Protein AF-A0A5N5MLL8-F1 (afdb_monomer)

Secondary structure (DSSP, 8-state):
------HHHHHHHHHHHHHHHT---HHHHHHHHHHT-S-TTTTEEEHHHHHHHHHHTT-S-HHHHHHHHHHHH-SSSSSEEE--

Sequence (84 aa):
MFRQRSLVHDLVWSRFLKEIVLAPNSKQVREIFMRHVKDPDNNVLGWNELKAAFSELGAGYPDFRADRALVFADVNGDGLIAAG

Foldseek 3Di:
DDDDDDPVVVVVVVVVVVVVVPPPDPVRLLVLLQVLPPDPVQQKDALVSQLVSCVVVVNPCSNVRSVVCCVVQVPVNPRIHRSD

InterPro domains:
  IPR011992 EF-hand domain pair [SSF47473] (26-81)

Solvent-accessible surface area (backbone atoms only — not comparable to full-atom values): 4925 Å² total; per-residue (Å²): 138,84,80,83,75,58,66,67,56,55,51,53,50,49,53,53,46,51,59,59,74,55,60,67,50,73,66,57,49,48,51,52,43,56,72,41,40,85,44,84,90,73,41,42,41,35,56,68,29,38,24,51,31,32,46,73,72,64,46,96,54,22,64,63,50,21,52,50,48,40,74,74,59,24,86,85,71,80,62,45,28,76,72,123

Nearest PDB structures (foldseek):
  1niw-assembly3_E  TM=6.452E-01  e=4.310E-02  Rattus norvegicus
  2f2p-as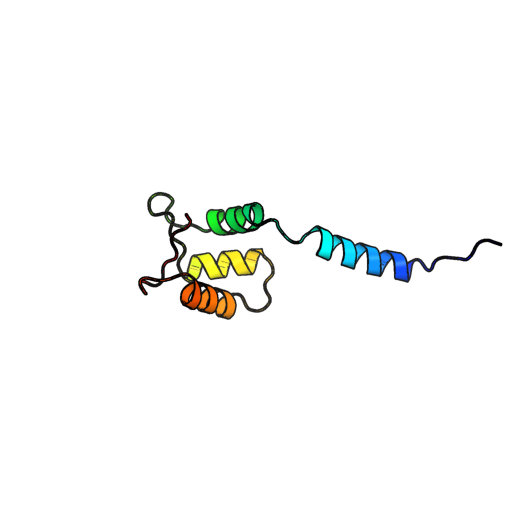sembly1_A  TM=6.154E-01  e=4.310E-02  Bos taurus
  1dmo-assembly1_A  TM=5.771E-01  e=3.583E-02  Xenopus laevis
  4zcu-assembly1_A  TM=7.088E-01  e=1.475E-01  Homo sapiens
  7som-assembly1_i  TM=6.634E-01  e=2.902E-01  Chlamydomonas reinhardtii

Radius of gyration: 18.5 Å; Cα contacts (8 Å, |Δi|>4): 65; chains: 1; bounding box: 50×23×48 Å

Structure (mmCIF, N/CA/C/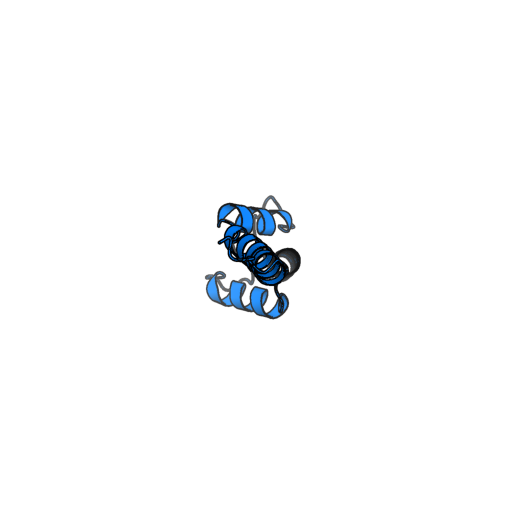O backbone):
data_AF-A0A5N5MLL8-F1
#
_entry.id   AF-A0A5N5MLL8-F1
#
loop_
_atom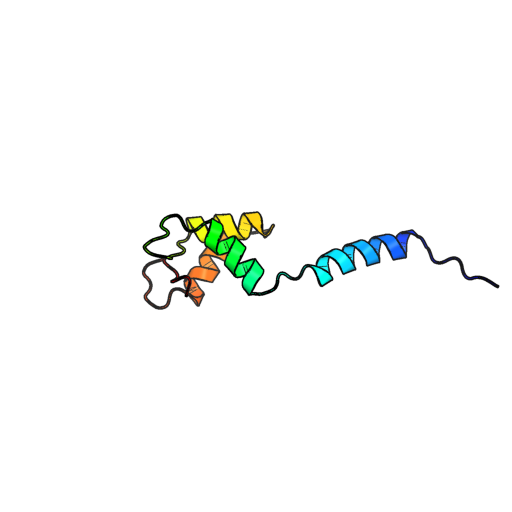_site.group_PDB
_atom_site.id
_atom_site.type_symbol
_atom_site.label_atom_id
_atom_site.label_alt_id
_atom_site.label_comp_id
_atom_site.label_asym_id
_atom_site.label_entity_id
_atom_site.label_seq_id
_atom_site.pdbx_PDB_ins_code
_atom_site.Cartn_x
_atom_site.Cartn_y
_atom_site.Cartn_z
_atom_site.occupancy
_atom_site.B_iso_or_equiv
_atom_site.auth_seq_id
_atom_site.auth_comp_id
_atom_site.auth_asym_id
_atom_site.auth_atom_id
_atom_site.pdbx_PDB_model_num
ATOM 1 N N . MET A 1 1 ? 40.767 15.383 -33.754 1.00 37.28 1 MET A N 1
ATOM 2 C CA . MET A 1 1 ? 40.100 14.089 -34.020 1.00 37.28 1 MET A CA 1
ATOM 3 C C . MET A 1 1 ? 38.965 13.936 -33.008 1.00 37.28 1 MET A C 1
ATOM 5 O O . MET A 1 1 ? 39.205 13.487 -31.896 1.00 37.28 1 MET A O 1
ATOM 9 N N . PHE A 1 2 ? 37.766 14.434 -33.327 1.00 38.75 2 PHE A N 1
ATOM 10 C CA . PHE A 1 2 ? 36.620 14.416 -32.407 1.00 38.75 2 PHE A CA 1
ATOM 11 C C . PHE A 1 2 ? 35.765 13.178 -32.676 1.00 38.75 2 PHE A C 1
ATOM 13 O O . PHE A 1 2 ? 35.260 12.982 -33.778 1.00 38.75 2 PHE A O 1
ATOM 20 N N . ARG A 1 3 ? 35.668 12.313 -31.666 1.00 48.16 3 ARG A N 1
ATOM 21 C CA . ARG A 1 3 ? 34.917 11.058 -31.695 1.00 48.16 3 ARG A CA 1
ATOM 22 C C . ARG A 1 3 ? 33.425 11.407 -31.593 1.00 48.16 3 ARG A C 1
ATOM 24 O O . ARG A 1 3 ? 32.999 11.910 -30.558 1.00 48.16 3 ARG A O 1
ATOM 31 N N . GLN A 1 4 ? 32.652 11.190 -32.661 1.00 47.56 4 GLN A N 1
ATOM 32 C CA . GLN A 1 4 ? 31.187 11.307 -32.640 1.00 47.56 4 GLN A CA 1
ATOM 33 C C . GLN A 1 4 ? 30.628 10.402 -31.530 1.00 47.56 4 GLN A C 1
ATOM 35 O O . GLN A 1 4 ? 30.692 9.176 -31.628 1.00 47.56 4 GLN A O 1
ATOM 40 N N . ARG A 1 5 ? 30.105 11.000 -30.454 1.00 54.75 5 ARG A N 1
ATOM 41 C CA . ARG A 1 5 ? 29.296 10.293 -29.455 1.00 54.75 5 ARG A CA 1
ATOM 42 C C . ARG A 1 5 ? 27.913 10.079 -30.071 1.00 54.75 5 ARG A C 1
ATOM 44 O O . ARG A 1 5 ? 27.291 11.026 -30.543 1.00 54.75 5 ARG A O 1
ATOM 51 N N . SER A 1 6 ? 27.483 8.824 -30.149 1.00 58.12 6 SER A N 1
ATOM 52 C CA . SER A 1 6 ? 26.180 8.452 -30.703 1.00 58.12 6 SER A CA 1
ATOM 53 C C . SER A 1 6 ? 25.055 9.044 -29.850 1.00 58.12 6 SER A C 1
ATOM 55 O O . SER A 1 6 ? 24.927 8.705 -28.675 1.00 58.12 6 SER A O 1
ATOM 57 N N . LEU A 1 7 ? 24.213 9.883 -30.459 1.00 57.38 7 LEU A N 1
ATOM 58 C CA . LEU A 1 7 ? 23.049 10.514 -29.818 1.00 57.38 7 LEU A CA 1
ATOM 59 C C . LEU A 1 7 ? 22.059 9.487 -29.240 1.00 57.38 7 LEU A C 1
ATOM 61 O O . LEU A 1 7 ? 21.359 9.773 -28.273 1.00 57.38 7 LEU A O 1
ATOM 65 N N . VAL A 1 8 ? 22.024 8.273 -29.800 1.00 59.56 8 VAL A N 1
ATOM 66 C CA . VAL A 1 8 ? 21.162 7.175 -29.332 1.00 59.56 8 VAL A CA 1
ATOM 67 C C . VAL A 1 8 ? 21.610 6.671 -27.960 1.00 59.56 8 VAL A C 1
ATOM 69 O O . VAL A 1 8 ? 20.777 6.396 -27.101 1.00 59.56 8 VAL A O 1
ATOM 72 N N . HIS A 1 9 ? 22.922 6.604 -27.727 1.00 56.38 9 HIS A N 1
ATOM 73 C CA . HIS A 1 9 ? 23.480 6.235 -26.431 1.00 56.38 9 HIS A CA 1
ATOM 74 C C . HIS A 1 9 ? 23.115 7.307 -25.396 1.00 56.38 9 HIS A C 1
ATOM 76 O O . HIS A 1 9 ? 22.542 6.990 -24.360 1.00 56.38 9 HIS A O 1
ATOM 82 N N . ASP A 1 10 ? 23.329 8.584 -25.711 1.00 64.88 10 ASP A N 1
ATOM 83 C CA . ASP A 1 10 ? 23.048 9.677 -24.775 1.00 64.88 10 ASP A CA 1
ATOM 84 C C . ASP A 1 10 ? 21.547 9.807 -24.437 1.00 64.88 10 ASP A C 1
ATOM 86 O O . ASP A 1 10 ? 21.206 10.106 -23.295 1.00 64.88 10 ASP A O 1
ATOM 90 N N . LEU A 1 11 ? 20.637 9.498 -25.369 1.00 62.91 11 LEU A N 1
ATOM 91 C CA . LEU A 1 11 ? 19.186 9.467 -25.118 1.00 62.91 11 LEU A CA 1
ATOM 92 C C . LEU A 1 11 ? 18.752 8.296 -24.226 1.00 62.91 11 LEU A C 1
ATOM 94 O O . LEU A 1 11 ? 17.970 8.492 -23.292 1.00 62.91 11 LEU A O 1
ATOM 98 N N . VAL A 1 12 ? 19.262 7.090 -24.490 1.00 69.81 12 VAL A N 1
ATOM 99 C CA . VAL A 1 12 ? 18.965 5.898 -23.678 1.00 69.81 12 VAL A CA 1
ATOM 100 C C . VAL A 1 12 ? 19.514 6.078 -22.263 1.00 69.81 12 VAL A C 1
ATOM 102 O O . VAL A 1 12 ? 18.788 5.865 -21.291 1.00 69.81 12 VAL A O 1
ATOM 105 N N . TRP A 1 13 ? 20.748 6.571 -22.135 1.00 57.91 13 TRP A N 1
ATOM 106 C CA . TRP A 1 13 ? 21.350 6.873 -20.839 1.00 57.91 13 TRP A CA 1
ATOM 107 C C . TRP A 1 13 ? 20.666 8.042 -20.132 1.00 57.91 13 TRP A C 1
ATOM 109 O O . TRP A 1 13 ? 20.500 7.981 -18.923 1.00 57.91 13 TRP A O 1
ATOM 119 N N . SER A 1 14 ? 20.195 9.073 -20.838 1.00 65.12 14 SER A N 1
ATOM 120 C CA . SER A 1 14 ? 19.458 10.182 -20.215 1.00 65.12 14 SER A CA 1
ATOM 121 C C . SER A 1 14 ? 18.100 9.744 -19.652 1.00 65.12 14 SER A C 1
ATOM 123 O O . SER A 1 14 ? 17.712 10.188 -18.571 1.00 65.12 14 SER A O 1
ATOM 125 N N . ARG A 1 15 ? 17.389 8.835 -20.333 1.00 61.38 15 ARG A N 1
ATOM 126 C CA . ARG A 1 15 ? 16.130 8.259 -19.836 1.00 61.38 15 ARG A CA 1
ATOM 127 C C . ARG A 1 15 ? 16.360 7.334 -18.640 1.00 61.38 15 ARG A C 1
ATOM 129 O O . ARG A 1 15 ? 15.684 7.484 -17.629 1.00 61.38 15 ARG A O 1
ATOM 136 N N . PHE A 1 16 ? 17.365 6.466 -18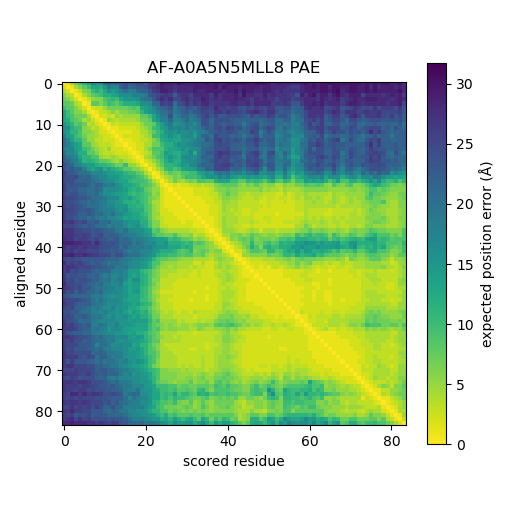.725 1.00 51.50 16 PHE A N 1
ATOM 137 C CA . PHE A 1 16 ? 17.766 5.582 -17.630 1.00 51.50 16 PHE A CA 1
ATOM 138 C C . PHE A 1 16 ? 18.246 6.368 -16.396 1.00 51.50 16 PHE A C 1
ATOM 140 O O . PHE A 1 16 ? 17.877 6.055 -15.270 1.00 51.50 16 PHE A O 1
ATOM 147 N N . LEU A 1 17 ? 19.004 7.452 -16.594 1.00 53.00 17 LEU A N 1
ATOM 148 C CA . LEU A 1 17 ? 19.443 8.334 -15.509 1.00 53.00 17 LEU A CA 1
ATOM 149 C C . LEU A 1 17 ? 18.296 9.163 -14.925 1.00 53.00 17 LEU A C 1
ATOM 151 O O . LEU A 1 17 ? 18.293 9.379 -13.719 1.00 53.00 17 LEU A O 1
ATOM 155 N N . LYS A 1 18 ? 17.305 9.587 -15.722 1.00 57.34 18 LYS A N 1
ATOM 156 C CA . LYS A 1 18 ? 16.065 10.166 -15.177 1.00 57.34 18 LYS A CA 1
ATOM 157 C C . LYS A 1 18 ? 15.355 9.164 -14.271 1.00 57.34 18 LYS A C 1
ATOM 159 O O . LYS A 1 18 ? 15.005 9.530 -13.164 1.00 57.34 18 LYS A O 1
ATOM 164 N N . GLU A 1 19 ? 15.204 7.912 -14.692 1.00 54.12 19 GLU A N 1
ATOM 165 C CA . GLU A 1 19 ? 14.566 6.857 -13.889 1.00 54.12 19 GLU A CA 1
ATOM 166 C C . GLU A 1 19 ? 15.360 6.516 -12.605 1.00 54.12 19 GLU A C 1
ATOM 168 O O . GLU A 1 19 ? 14.752 6.281 -11.565 1.00 54.12 19 GLU A O 1
ATOM 173 N N . ILE A 1 20 ? 16.701 6.574 -12.629 1.00 52.09 20 ILE A N 1
ATOM 174 C CA . ILE A 1 20 ? 17.565 6.335 -11.450 1.00 52.09 20 ILE A CA 1
ATOM 175 C C . ILE A 1 20 ? 17.601 7.529 -10.484 1.00 52.09 20 ILE A C 1
ATOM 177 O O . ILE A 1 20 ? 17.549 7.341 -9.270 1.00 52.09 20 ILE A O 1
ATOM 181 N N . VAL A 1 21 ? 17.686 8.761 -10.997 1.00 52.59 21 VAL A N 1
ATOM 182 C CA . VAL A 1 21 ? 17.652 9.992 -10.180 1.00 52.59 21 VAL A CA 1
ATOM 183 C C . VAL A 1 21 ? 16.259 10.214 -9.571 1.00 52.59 21 VAL A C 1
ATOM 185 O O . VAL A 1 21 ? 16.128 10.914 -8.571 1.00 52.59 21 VAL A O 1
ATOM 188 N N . LEU A 1 22 ? 15.228 9.572 -10.129 1.00 54.53 22 LEU A N 1
ATOM 189 C CA . LEU A 1 22 ? 13.852 9.570 -9.639 1.00 54.53 22 LEU A CA 1
ATOM 190 C C . LEU A 1 22 ? 13.529 8.404 -8.699 1.00 54.53 22 LEU A C 1
ATOM 192 O O . LEU A 1 22 ? 12.348 8.146 -8.499 1.00 54.53 22 LEU A O 1
ATOM 196 N N . ALA A 1 23 ? 14.504 7.701 -8.107 1.00 57.28 23 ALA A N 1
ATOM 197 C CA . ALA A 1 23 ? 14.190 6.837 -6.969 1.00 57.28 23 ALA A CA 1
ATOM 198 C C . ALA A 1 23 ? 13.561 7.724 -5.875 1.00 57.28 23 ALA A C 1
ATOM 200 O O . ALA A 1 23 ? 14.268 8.553 -5.291 1.00 57.28 23 ALA A O 1
ATOM 201 N N . PRO A 1 24 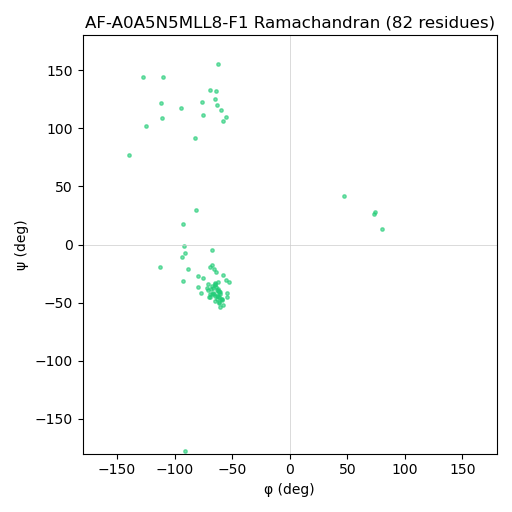? 12.237 7.639 -5.641 1.00 60.19 24 PRO A N 1
ATOM 202 C CA . PRO A 1 24 ? 11.562 8.588 -4.775 1.00 60.19 24 PRO A CA 1
ATOM 203 C C . PRO A 1 24 ? 12.130 8.430 -3.369 1.00 60.19 24 PRO A C 1
ATOM 205 O O . PRO A 1 24 ? 12.282 7.314 -2.863 1.00 60.19 24 PRO A O 1
ATOM 208 N N . ASN A 1 25 ? 12.488 9.548 -2.740 1.00 76.38 25 ASN A N 1
ATOM 209 C CA . ASN A 1 25 ? 12.972 9.487 -1.368 1.00 76.38 25 ASN A CA 1
ATOM 210 C C . ASN A 1 25 ? 11.844 8.946 -0.465 1.00 76.38 25 ASN A C 1
ATOM 212 O O . ASN A 1 25 ? 10.660 9.084 -0.785 1.00 76.38 25 ASN A O 1
ATOM 216 N N . SER A 1 26 ? 12.183 8.348 0.678 1.00 76.56 26 SER A N 1
ATOM 217 C CA . SER A 1 26 ? 11.182 7.741 1.570 1.00 76.56 26 SER A CA 1
ATOM 218 C C . SER A 1 26 ? 10.071 8.710 1.996 1.00 76.56 26 SER A C 1
ATOM 220 O O . SER A 1 26 ? 8.932 8.285 2.164 1.00 76.56 26 SER A O 1
ATOM 222 N N . LYS A 1 27 ? 10.355 10.017 2.102 1.00 79.19 27 LYS A N 1
ATOM 223 C CA . LYS A 1 27 ? 9.346 11.050 2.382 1.00 79.19 27 LYS A CA 1
ATOM 224 C C . LYS A 1 27 ? 8.411 11.297 1.199 1.00 79.19 27 LYS A C 1
ATOM 226 O O . LYS A 1 27 ? 7.227 11.474 1.431 1.00 79.19 27 LYS A O 1
ATOM 231 N N . GLN A 1 28 ? 8.908 11.290 -0.037 1.00 81.88 28 GLN A N 1
ATOM 232 C CA . GLN A 1 28 ? 8.083 11.431 -1.245 1.00 81.88 28 GLN A CA 1
ATOM 233 C C . GLN A 1 28 ? 7.176 10.223 -1.439 1.00 81.88 28 GLN A C 1
ATOM 235 O O . GLN A 1 28 ? 5.995 10.387 -1.727 1.00 81.88 28 GLN A O 1
ATOM 240 N N . VAL A 1 29 ? 7.710 9.015 -1.229 1.00 82.56 29 VAL A N 1
ATOM 241 C CA . VAL A 1 29 ? 6.892 7.798 -1.205 1.00 82.56 29 VAL A CA 1
ATOM 242 C C . VAL A 1 29 ? 5.825 7.939 -0.126 1.00 82.56 29 VAL A C 1
ATOM 244 O O . VAL A 1 29 ? 4.646 7.838 -0.432 1.00 82.56 29 VAL A O 1
ATOM 247 N N . ARG A 1 30 ? 6.210 8.276 1.110 1.00 82.50 30 ARG A N 1
ATOM 248 C CA . ARG A 1 30 ? 5.255 8.489 2.205 1.00 82.50 30 ARG A CA 1
ATOM 249 C C . ARG A 1 30 ? 4.186 9.519 1.842 1.00 82.50 30 ARG A C 1
ATOM 251 O O . ARG A 1 30 ? 3.019 9.255 2.068 1.00 82.50 30 ARG A O 1
ATOM 258 N N . GLU A 1 31 ? 4.551 10.650 1.248 1.00 85.00 31 GLU A N 1
ATOM 259 C CA . GLU A 1 31 ? 3.599 11.687 0.841 1.00 85.00 31 GLU A CA 1
ATOM 260 C C . GLU A 1 31 ? 2.587 11.176 -0.193 1.00 85.00 31 GLU A C 1
ATOM 262 O O . GLU A 1 31 ? 1.401 11.461 -0.066 1.00 85.00 31 GLU A O 1
ATOM 267 N N . ILE A 1 32 ? 3.027 10.380 -1.172 1.00 86.38 32 ILE A N 1
ATOM 268 C CA . ILE A 1 32 ? 2.125 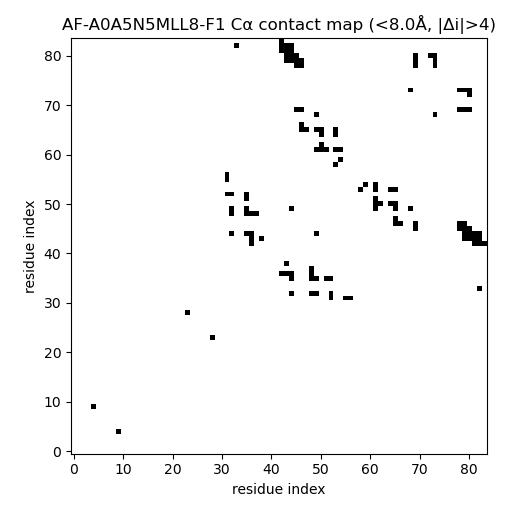9.754 -2.148 1.00 86.38 32 ILE A CA 1
ATOM 269 C C . ILE A 1 32 ? 1.139 8.833 -1.433 1.00 86.38 32 ILE A C 1
ATOM 271 O O . ILE A 1 32 ? -0.061 8.966 -1.635 1.00 86.38 32 ILE A O 1
ATOM 275 N N . PHE A 1 33 ? 1.615 7.954 -0.550 1.00 85.31 33 PHE A N 1
ATOM 276 C CA . PHE A 1 33 ? 0.732 7.071 0.218 1.00 85.31 33 PHE A CA 1
ATOM 277 C C . PHE A 1 33 ? -0.245 7.861 1.102 1.00 85.31 33 PHE A C 1
ATOM 279 O O . PHE A 1 33 ? -1.430 7.545 1.132 1.00 85.31 33 PHE A O 1
ATOM 286 N N . MET A 1 34 ? 0.214 8.939 1.741 1.00 84.75 34 MET A N 1
ATOM 287 C CA . MET A 1 34 ? -0.619 9.803 2.584 1.00 84.75 34 MET A CA 1
ATOM 288 C C . MET A 1 34 ? -1.755 10.491 1.829 1.00 84.75 34 MET A C 1
ATOM 290 O O . MET A 1 34 ? -2.821 10.693 2.396 1.00 84.75 34 MET A O 1
ATOM 294 N N . ARG A 1 35 ? -1.570 10.828 0.547 1.00 86.69 35 ARG A N 1
ATOM 295 C CA . ARG A 1 35 ? -2.643 11.415 -0.279 1.00 86.69 35 ARG A CA 1
ATOM 296 C C . ARG A 1 35 ? -3.819 10.467 -0.493 1.00 86.69 35 ARG A C 1
ATOM 298 O O . ARG A 1 35 ? -4.918 10.936 -0.771 1.00 86.69 35 ARG A O 1
ATOM 305 N N . HIS A 1 36 ? -3.586 9.161 -0.383 1.00 86.62 36 HIS A N 1
ATOM 306 C CA . HIS A 1 36 ? -4.622 8.143 -0.540 1.00 86.62 36 HIS A CA 1
ATOM 307 C C . HIS A 1 36 ? -5.306 7.779 0.773 1.00 86.62 36 HIS A C 1
ATOM 309 O O . HIS A 1 36 ? -6.295 7.059 0.722 1.00 86.62 36 HIS A O 1
ATOM 315 N N . VAL A 1 37 ? -4.836 8.279 1.924 1.00 83.19 37 VAL A N 1
ATOM 316 C CA . VAL A 1 37 ? -5.485 8.052 3.223 1.00 83.19 37 VAL A CA 1
ATOM 317 C C . VAL A 1 37 ? -6.908 8.602 3.172 1.00 83.19 37 VAL A C 1
ATOM 319 O O . VAL A 1 37 ? -7.132 9.801 3.008 1.00 83.19 37 VAL A O 1
ATOM 322 N N . LYS A 1 38 ? -7.883 7.701 3.299 1.00 73.38 38 LYS A N 1
ATOM 323 C CA . LYS A 1 38 ? -9.305 8.034 3.194 1.00 73.38 38 LYS A CA 1
ATOM 324 C C . LYS A 1 38 ? -9.841 8.741 4.438 1.00 73.38 38 LYS A C 1
ATOM 326 O O . LYS A 1 38 ? -10.787 9.519 4.331 1.00 73.38 38 LYS A O 1
ATOM 331 N N . ASP A 1 39 ? -9.242 8.463 5.593 1.00 69.69 39 ASP A N 1
ATOM 332 C CA . ASP A 1 39 ? -9.616 9.029 6.886 1.00 69.69 39 ASP A CA 1
ATOM 333 C C . ASP A 1 39 ? -8.394 9.706 7.541 1.00 69.69 39 ASP A C 1
ATOM 335 O O . ASP A 1 39 ? -7.512 9.013 8.068 1.00 69.69 39 ASP A O 1
ATOM 339 N N . PRO A 1 40 ? -8.300 11.049 7.485 1.00 64.06 40 PRO A N 1
ATOM 340 C CA . PRO A 1 40 ? -7.172 11.786 8.047 1.00 64.06 40 PRO A CA 1
ATOM 341 C C . PRO A 1 40 ? -7.110 11.724 9.580 1.00 64.06 40 PRO A C 1
ATOM 343 O O . PRO A 1 40 ? -6.045 11.992 10.140 1.00 64.06 40 PRO A O 1
ATOM 346 N N . ASP A 1 41 ? -8.204 11.356 10.258 1.00 65.75 41 ASP A N 1
ATOM 347 C CA . ASP A 1 41 ? -8.238 11.245 11.718 1.00 65.75 41 ASP A CA 1
ATOM 348 C C . ASP A 1 41 ? -7.611 9.925 12.191 1.00 65.75 41 ASP A C 1
ATOM 350 O O . ASP A 1 41 ? -6.887 9.903 13.188 1.00 65.75 41 ASP A O 1
ATOM 354 N N . ASN A 1 42 ? -7.811 8.835 11.441 1.00 65.69 42 ASN A N 1
ATOM 355 C CA . ASN A 1 42 ? -7.250 7.525 11.784 1.00 65.69 42 ASN A CA 1
ATOM 356 C C . ASN A 1 42 ? -5.837 7.282 11.218 1.00 65.69 42 ASN A C 1
ATOM 358 O O . ASN A 1 42 ? -5.118 6.452 11.766 1.00 65.69 42 ASN A O 1
ATOM 362 N N . ASN A 1 43 ? -5.405 7.999 10.166 1.00 74.12 43 ASN A N 1
ATOM 363 C CA . ASN A 1 43 ? -4.072 7.855 9.540 1.00 74.12 43 ASN A CA 1
ATOM 364 C C . ASN A 1 43 ? -3.670 6.393 9.263 1.00 74.12 43 ASN A C 1
ATOM 366 O O . ASN A 1 43 ? -2.526 5.984 9.484 1.00 74.12 43 ASN A O 1
ATOM 370 N N . VAL A 1 44 ? -4.621 5.596 8.782 1.00 81.00 44 VAL A N 1
ATOM 371 C CA . VAL A 1 44 ? -4.411 4.189 8.430 1.00 81.00 44 VAL A CA 1
ATOM 372 C C . VAL A 1 44 ? -4.477 3.987 6.922 1.00 81.00 44 VAL A C 1
ATOM 374 O O . VAL A 1 44 ? -5.263 4.625 6.223 1.00 81.00 44 VAL A O 1
ATOM 377 N N . LEU A 1 45 ? -3.640 3.080 6.427 1.00 84.88 45 LEU A N 1
ATOM 378 C CA . LEU A 1 45 ? -3.609 2.628 5.042 1.00 84.88 45 LEU A CA 1
ATOM 379 C C . LEU A 1 45 ? -4.093 1.183 4.988 1.00 84.88 45 LEU A C 1
ATOM 381 O O . LEU A 1 45 ? -3.391 0.275 5.430 1.00 84.88 45 LEU A O 1
ATOM 385 N N . GLY A 1 46 ? -5.281 0.966 4.442 1.00 86.06 46 GLY A N 1
ATOM 386 C CA . GLY A 1 46 ? -5.793 -0.355 4.120 1.00 86.06 46 GLY A CA 1
ATOM 387 C C . GLY A 1 46 ? -5.438 -0.780 2.698 1.00 86.06 46 GLY A C 1
ATOM 388 O O . GLY A 1 46 ? -4.778 -0.077 1.926 1.00 86.06 46 GLY A O 1
ATOM 389 N N . TRP A 1 47 ? -5.917 -1.965 2.320 1.00 88.44 47 TRP A N 1
ATOM 390 C CA . TRP A 1 47 ? -5.619 -2.568 1.018 1.00 88.44 47 TRP A CA 1
ATOM 391 C C . TRP A 1 47 ? -5.950 -1.653 -0.176 1.00 88.44 47 TRP A C 1
ATOM 393 O O . TRP A 1 47 ? -5.167 -1.553 -1.123 1.00 88.44 47 TRP A O 1
ATOM 403 N N . ASN A 1 48 ? -7.089 -0.952 -0.125 1.00 89.50 48 ASN A N 1
ATOM 404 C CA . ASN A 1 48 ? -7.521 -0.067 -1.208 1.00 89.50 48 ASN A CA 1
ATOM 405 C C . ASN A 1 48 ? -6.627 1.174 -1.338 1.00 89.50 48 ASN A C 1
ATOM 407 O O . ASN A 1 48 ? -6.270 1.538 -2.461 1.00 89.50 48 ASN A O 1
ATOM 411 N N . GLU A 1 49 ? -6.242 1.805 -0.221 1.00 88.94 49 GLU A N 1
ATOM 412 C CA . GLU A 1 49 ? -5.345 2.966 -0.250 1.00 88.94 49 GLU A CA 1
ATOM 413 C C . GLU A 1 49 ? -3.947 2.575 -0.749 1.00 88.94 49 GLU A C 1
ATOM 415 O O . GLU A 1 49 ? -3.374 3.252 -1.604 1.00 88.94 49 GLU A O 1
ATOM 420 N N . LEU A 1 50 ? -3.420 1.436 -0.287 1.00 89.44 50 LEU A N 1
ATOM 421 C CA . LEU A 1 50 ? -2.127 0.907 -0.730 1.00 89.44 50 LEU A CA 1
ATOM 422 C C . LEU A 1 50 ? -2.125 0.611 -2.230 1.00 89.44 50 LEU A C 1
ATOM 424 O O . LEU A 1 50 ? -1.189 0.981 -2.939 1.00 89.44 50 LEU A O 1
ATOM 428 N N . LYS A 1 5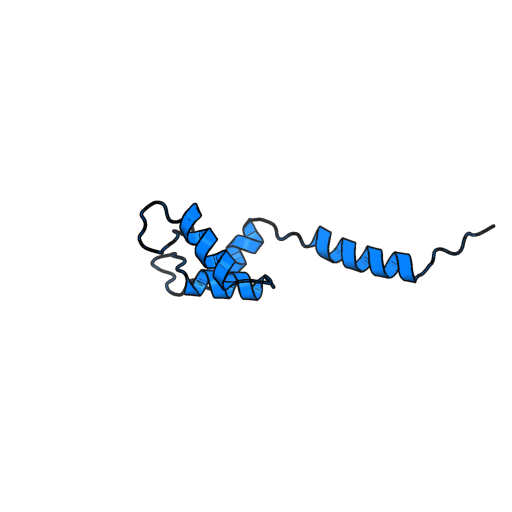1 ? -3.184 -0.030 -2.732 1.00 92.56 51 LYS A N 1
ATOM 429 C CA . LYS A 1 51 ? -3.344 -0.317 -4.159 1.00 92.56 51 LYS A CA 1
ATOM 430 C C . LYS A 1 51 ? -3.325 0.967 -4.989 1.00 92.56 51 LYS A C 1
ATOM 432 O O . LYS A 1 51 ? -2.622 1.022 -5.999 1.00 92.56 51 LYS A O 1
ATOM 437 N N . ALA A 1 52 ? -4.075 1.988 -4.574 1.00 90.38 52 ALA A N 1
ATOM 438 C CA . ALA A 1 52 ? -4.127 3.270 -5.271 1.00 90.38 52 ALA A CA 1
ATOM 439 C C . ALA A 1 52 ? -2.756 3.969 -5.273 1.00 90.38 52 ALA A C 1
ATOM 441 O O . ALA A 1 52 ? -2.280 4.377 -6.334 1.00 90.38 52 ALA A O 1
ATOM 442 N N . ALA A 1 53 ? -2.065 3.989 -4.130 1.00 90.31 53 ALA A N 1
ATOM 443 C CA . ALA A 1 53 ? -0.726 4.558 -4.006 1.00 90.31 53 ALA A CA 1
ATOM 444 C C . ALA A 1 53 ? 0.315 3.826 -4.873 1.00 90.31 53 ALA A C 1
ATOM 446 O O . ALA A 1 53 ? 1.095 4.458 -5.589 1.00 90.31 53 ALA A O 1
ATOM 447 N N . PHE A 1 54 ? 0.311 2.487 -4.880 1.00 89.56 54 PHE A N 1
ATOM 448 C CA . PHE A 1 54 ? 1.189 1.705 -5.756 1.00 89.56 54 PHE A CA 1
ATOM 449 C C . PHE A 1 54 ? 0.859 1.900 -7.239 1.00 89.56 54 PHE A C 1
ATOM 451 O O . PHE A 1 54 ? 1.769 1.888 -8.069 1.00 89.56 54 PHE A O 1
ATOM 458 N N . SER A 1 55 ? -0.415 2.098 -7.579 1.00 90.69 55 SER A N 1
ATOM 459 C CA . SER A 1 55 ? -0.823 2.419 -8.944 1.00 90.69 55 SER A CA 1
ATOM 460 C C . SER A 1 55 ? -0.323 3.802 -9.374 1.00 90.69 55 SER A C 1
ATOM 462 O O . SER A 1 55 ? 0.162 3.934 -10.496 1.00 90.69 55 SER A O 1
ATOM 464 N N . GLU A 1 56 ? -0.383 4.817 -8.503 1.00 89.62 56 GLU A N 1
ATOM 465 C CA . GLU A 1 56 ? 0.154 6.161 -8.783 1.00 89.62 56 GLU A CA 1
ATOM 466 C C . GLU A 1 56 ? 1.678 6.142 -8.958 1.00 89.62 56 GLU A C 1
ATOM 468 O O . GLU A 1 56 ? 2.214 6.804 -9.844 1.00 89.62 56 GLU A O 1
ATOM 473 N N . LEU A 1 57 ? 2.380 5.308 -8.186 1.00 85.81 57 LEU A N 1
ATOM 474 C CA . LEU A 1 57 ? 3.818 5.074 -8.347 1.00 85.81 57 LEU A CA 1
ATOM 475 C C . LEU A 1 57 ? 4.191 4.343 -9.649 1.00 85.81 57 LEU A C 1
ATOM 477 O O . LEU A 1 57 ? 5.376 4.151 -9.921 1.00 85.81 57 LEU A O 1
ATOM 481 N N . GLY A 1 58 ? 3.210 3.912 -10.448 1.00 87.81 58 GLY A N 1
ATOM 482 C CA . GLY A 1 58 ? 3.444 3.181 -11.691 1.00 87.81 58 GLY A CA 1
ATOM 483 C C . GLY A 1 58 ? 3.888 1.736 -11.466 1.00 87.81 58 GLY A C 1
ATOM 484 O O . GLY A 1 58 ? 4.608 1.166 -12.288 1.00 87.81 58 GLY A O 1
ATOM 485 N N . ALA A 1 59 ? 3.501 1.120 -10.346 1.00 85.69 59 ALA A N 1
ATOM 486 C CA . ALA A 1 59 ? 3.872 -0.257 -10.073 1.00 85.69 59 ALA A CA 1
ATOM 487 C C . ALA A 1 59 ? 3.157 -1.232 -11.025 1.00 85.69 59 ALA A C 1
ATOM 489 O O . ALA A 1 59 ? 1.943 -1.186 -11.182 1.00 85.69 59 ALA A O 1
ATOM 490 N N . GLY A 1 60 ? 3.898 -2.184 -11.602 1.00 86.75 60 GLY A N 1
ATOM 491 C CA . GLY A 1 60 ? 3.332 -3.149 -12.560 1.00 86.75 60 GLY A CA 1
ATOM 492 C C . GLY A 1 60 ? 2.300 -4.134 -11.984 1.00 86.75 60 GLY A C 1
ATOM 493 O O . GLY A 1 60 ? 1.499 -4.668 -12.738 1.00 86.75 60 GLY A O 1
ATOM 494 N N . TYR A 1 61 ? 2.295 -4.360 -10.664 1.00 88.44 61 TYR A N 1
ATOM 495 C CA . TYR A 1 61 ? 1.320 -5.223 -9.974 1.00 88.44 61 TYR A CA 1
ATOM 496 C C . TYR A 1 61 ? 0.884 -4.586 -8.644 1.00 88.44 61 TYR A C 1
ATOM 498 O O . TYR A 1 61 ? 1.386 -4.983 -7.586 1.00 88.44 61 TYR A O 1
ATOM 506 N N . PRO A 1 62 ? 0.005 -3.567 -8.673 1.00 87.06 62 PRO A N 1
ATOM 507 C CA . PRO A 1 62 ? -0.394 -2.829 -7.473 1.00 87.06 62 PRO A CA 1
ATOM 508 C C . PRO A 1 62 ? -1.086 -3.713 -6.430 1.00 87.06 62 PRO A C 1
ATOM 510 O O . PRO A 1 62 ? -0.766 -3.611 -5.252 1.00 87.06 62 PRO A O 1
ATOM 513 N N . ASP A 1 63 ? -1.946 -4.638 -6.867 1.00 90.12 63 ASP A N 1
ATOM 514 C CA . ASP A 1 63 ? -2.694 -5.552 -5.987 1.00 90.12 63 ASP A CA 1
ATOM 515 C C . ASP A 1 63 ? -1.772 -6.462 -5.173 1.00 90.12 63 ASP A C 1
ATOM 517 O O . ASP A 1 63 ? -1.867 -6.531 -3.950 1.00 90.12 63 ASP A O 1
ATOM 521 N N . PHE A 1 64 ? -0.827 -7.114 -5.854 1.00 88.50 64 PHE A N 1
ATOM 522 C CA . PHE A 1 64 ? 0.167 -7.973 -5.212 1.00 88.50 64 PHE A CA 1
ATOM 523 C C . PHE A 1 64 ? 1.062 -7.180 -4.255 1.00 88.50 64 PHE A C 1
ATOM 525 O O . PHE A 1 64 ? 1.432 -7.667 -3.192 1.00 88.50 64 PHE A O 1
ATOM 532 N N . ARG A 1 65 ? 1.426 -5.945 -4.614 1.00 88.62 65 ARG A N 1
ATOM 533 C CA . ARG A 1 65 ? 2.269 -5.099 -3.760 1.00 88.62 65 ARG A CA 1
ATOM 534 C C . ARG A 1 65 ? 1.525 -4.598 -2.528 1.00 88.62 65 ARG A C 1
ATOM 536 O O . ARG A 1 65 ? 2.139 -4.557 -1.469 1.00 88.62 65 ARG A O 1
ATOM 543 N N . ALA A 1 66 ? 0.239 -4.274 -2.650 1.00 90.31 66 ALA A N 1
ATOM 544 C CA . ALA A 1 66 ? -0.616 -3.917 -1.522 1.00 90.31 66 ALA A CA 1
ATOM 545 C C . ALA A 1 66 ? -0.776 -5.092 -0.548 1.00 90.31 66 ALA A C 1
ATOM 547 O O . ALA A 1 66 ? -0.558 -4.924 0.647 1.00 90.31 66 ALA A O 1
ATOM 548 N N . ASP A 1 67 ? -1.052 -6.292 -1.063 1.00 89.38 67 ASP A N 1
ATOM 549 C CA . ASP A 1 67 ? -1.152 -7.513 -0.256 1.00 89.38 67 ASP A CA 1
ATOM 550 C C . ASP A 1 67 ? 0.153 -7.810 0.500 1.00 89.38 67 ASP A C 1
ATOM 552 O O . ASP A 1 67 ? 0.168 -7.986 1.716 1.00 89.38 67 ASP A O 1
ATOM 556 N N . ARG A 1 68 ? 1.295 -7.747 -0.197 1.00 90.06 68 ARG A N 1
ATOM 557 C CA . ARG A 1 68 ? 2.608 -7.921 0.440 1.00 90.06 68 ARG A CA 1
ATOM 558 C C . ARG A 1 68 ? 2.896 -6.823 1.461 1.00 90.06 68 ARG A C 1
ATOM 560 O O . ARG A 1 68 ? 3.473 -7.128 2.498 1.00 90.06 68 ARG A O 1
ATOM 567 N N . ALA A 1 69 ? 2.518 -5.575 1.190 1.00 86.12 69 ALA A N 1
ATOM 568 C CA . ALA A 1 69 ? 2.706 -4.478 2.135 1.00 86.12 69 ALA A CA 1
ATOM 569 C C . ALA A 1 69 ? 1.954 -4.735 3.446 1.00 86.12 69 ALA A C 1
ATOM 571 O O . ALA A 1 69 ? 2.553 -4.562 4.502 1.00 86.12 69 ALA A O 1
ATOM 572 N N . LEU A 1 70 ? 0.714 -5.231 3.385 1.00 87.06 70 LEU A N 1
ATOM 573 C CA . LEU A 1 70 ? -0.031 -5.650 4.574 1.00 87.06 70 LEU A CA 1
ATOM 574 C C . LEU A 1 70 ? 0.695 -6.780 5.303 1.00 87.06 70 LEU A C 1
ATOM 576 O O . LEU A 1 70 ? 1.064 -6.610 6.453 1.00 87.06 70 LEU A O 1
ATOM 580 N N . VAL A 1 71 ? 1.041 -7.875 4.620 1.00 85.62 71 VAL A N 1
ATOM 581 C CA . VAL A 1 71 ? 1.734 -9.019 5.250 1.00 85.62 71 VAL A CA 1
ATOM 582 C C . VAL A 1 71 ? 3.008 -8.619 6.012 1.00 85.62 71 VAL A C 1
ATOM 584 O O . VAL A 1 71 ? 3.359 -9.265 6.998 1.00 85.62 71 VAL A O 1
ATOM 587 N N . PHE A 1 72 ? 3.726 -7.589 5.557 1.00 82.81 72 PHE A N 1
ATOM 588 C CA . PHE A 1 72 ? 4.962 -7.139 6.202 1.00 82.81 72 PHE A CA 1
ATOM 589 C C . PHE A 1 72 ? 4.780 -6.028 7.243 1.00 82.81 72 PHE A C 1
ATOM 591 O O . PHE A 1 72 ? 5.596 -5.954 8.161 1.00 82.81 72 PHE A O 1
ATOM 598 N N . ALA A 1 73 ? 3.795 -5.143 7.086 1.00 81.75 73 ALA A N 1
ATOM 599 C CA . ALA A 1 73 ? 3.668 -3.931 7.900 1.00 81.75 73 ALA A CA 1
ATOM 600 C C . ALA A 1 73 ? 2.440 -3.919 8.826 1.00 81.75 73 ALA A C 1
ATOM 602 O O . ALA A 1 73 ? 2.442 -3.173 9.803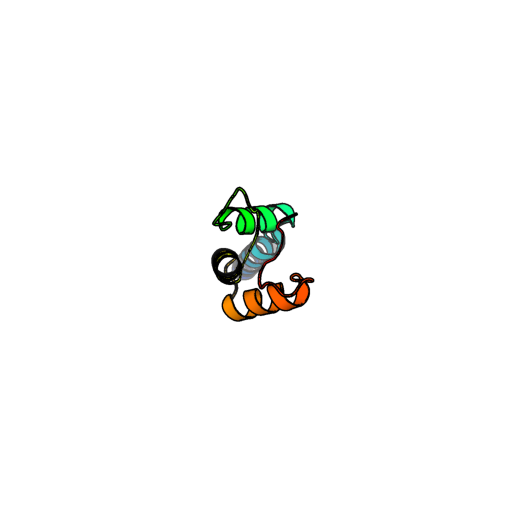 1.00 81.75 73 ALA A O 1
ATOM 603 N N . ASP A 1 74 ? 1.430 -4.745 8.555 1.00 79.00 74 ASP A N 1
ATOM 604 C CA . ASP A 1 74 ? 0.289 -4.985 9.440 1.00 79.00 74 ASP A CA 1
ATOM 605 C C . ASP A 1 74 ? 0.688 -6.028 10.501 1.00 79.00 74 AS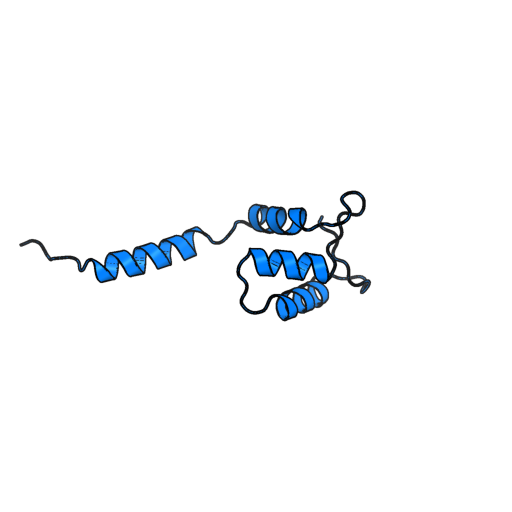P A C 1
ATOM 607 O O . ASP A 1 74 ? 0.642 -7.240 10.289 1.00 79.00 74 ASP A O 1
ATOM 611 N N . VAL A 1 75 ? 1.175 -5.537 11.643 1.00 77.06 75 VAL A N 1
ATOM 612 C CA . VAL A 1 75 ? 1.696 -6.374 12.740 1.00 77.06 75 VAL A CA 1
ATOM 613 C C . VAL A 1 75 ? 0.566 -6.958 13.596 1.00 77.06 75 VAL A C 1
ATOM 615 O O . VAL A 1 75 ? 0.741 -8.007 14.218 1.00 77.06 75 VAL A O 1
ATOM 618 N N . ASN A 1 76 ? -0.582 -6.282 13.657 1.00 78.50 76 ASN A N 1
ATOM 619 C CA . ASN A 1 76 ? -1.746 -6.667 14.456 1.00 78.50 76 ASN A CA 1
ATOM 620 C C . ASN A 1 76 ? -2.774 -7.501 13.673 1.00 78.50 76 ASN A C 1
ATOM 622 O O . ASN A 1 76 ? -3.652 -8.096 14.299 1.00 78.50 76 ASN A O 1
ATOM 626 N N . GLY A 1 77 ? -2.631 -7.607 12.351 1.00 78.56 77 GLY A N 1
ATOM 627 C CA . GLY A 1 77 ? -3.453 -8.435 11.472 1.00 78.56 77 GLY A CA 1
ATOM 628 C C . GLY A 1 77 ? -4.859 -7.883 11.243 1.00 78.56 77 GLY A C 1
ATOM 629 O O . GLY A 1 77 ? -5.783 -8.668 11.022 1.00 78.56 77 GLY A O 1
ATOM 630 N N . ASP A 1 78 ? -5.051 -6.568 11.358 1.00 79.69 78 ASP A N 1
ATOM 631 C CA . ASP A 1 78 ? -6.360 -5.921 11.189 1.00 79.69 78 ASP A CA 1
ATOM 632 C C . ASP A 1 78 ? -6.633 -5.460 9.744 1.00 79.69 78 ASP A C 1
ATOM 634 O O . ASP A 1 78 ? -7.725 -4.977 9.434 1.00 79.69 78 ASP A O 1
ATOM 638 N N . GLY A 1 79 ? -5.671 -5.662 8.842 1.00 77.19 79 GLY A N 1
ATOM 639 C CA . GLY A 1 79 ? -5.720 -5.249 7.446 1.00 77.19 79 GLY A CA 1
ATOM 640 C C . GLY A 1 79 ? -5.382 -3.775 7.229 1.00 77.19 79 GLY A C 1
ATOM 641 O O . GLY A 1 79 ? -5.650 -3.258 6.137 1.00 77.19 79 GLY A O 1
ATOM 642 N N . LEU A 1 80 ? -4.822 -3.098 8.235 1.00 78.81 80 LEU A N 1
ATOM 643 C CA . LEU A 1 80 ? -4.489 -1.681 8.223 1.00 78.81 80 LEU A CA 1
ATOM 644 C C . LEU A 1 80 ? -3.023 -1.462 8.620 1.00 78.81 80 LEU A C 1
ATOM 646 O O . LEU A 1 80 ? -2.463 -2.123 9.486 1.00 78.81 80 LEU A O 1
ATOM 650 N N . ILE A 1 81 ? -2.384 -0.478 7.992 1.00 79.81 81 ILE A N 1
ATOM 651 C CA . ILE A 1 81 ? -1.034 -0.036 8.353 1.00 79.81 81 ILE A CA 1
ATOM 652 C C . ILE A 1 81 ? -1.141 1.369 8.930 1.00 79.81 81 ILE A C 1
ATOM 654 O O . ILE A 1 81 ? -1.605 2.286 8.250 1.00 79.81 81 ILE A O 1
ATOM 658 N N . ALA A 1 82 ? -0.680 1.559 10.165 1.00 72.50 82 ALA A N 1
ATOM 659 C CA . ALA A 1 82 ? -0.556 2.888 10.752 1.00 72.50 82 ALA A CA 1
ATOM 660 C C . ALA A 1 82 ? 0.496 3.700 9.980 1.00 72.50 82 ALA A C 1
ATOM 662 O O . ALA A 1 82 ? 1.645 3.281 9.844 1.00 72.50 82 ALA A O 1
ATOM 663 N N . ALA A 1 83 ? 0.126 4.881 9.491 1.00 63.56 83 ALA A N 1
ATOM 664 C CA . ALA A 1 83 ? 0.981 5.707 8.642 1.00 63.56 83 ALA A CA 1
ATOM 665 C C . ALA A 1 83 ? 2.013 6.556 9.437 1.00 63.56 83 ALA A C 1
ATOM 667 O O . ALA A 1 83 ? 2.405 7.640 9.004 1.00 63.56 83 ALA A O 1
ATOM 668 N N . GLY A 1 84 ? 2.459 6.065 10.603 1.00 56.34 84 GLY A N 1
ATOM 669 C CA . GLY A 1 84 ? 3.398 6.734 11.524 1.00 56.34 84 GLY A CA 1
ATOM 670 C C . GLY A 1 84 ? 4.687 7.206 10.862 1.00 56.34 84 GLY A C 1
ATOM 671 O O . GLY A 1 84 ? 5.435 6.354 10.341 1.00 56.34 84 GLY A O 1
#

Mean predicted aligned error: 11.59 Å

Organism: NCBI:txid2182728

pLDDT: mean 74.72, std 14.39, range [37.28, 92.56]